Protein AF-A0A8J6GP47-F1 (afdb_monomer)

Secondary structure (DSSP, 8-state):
-----------SS--SS-EEEEEEEP-SSSPPEEEEEEE----TT--EEPPEESSSEEPPEETT-EEEEEPPTTEESEEEEEE-TTS-EEEEEE--EEHHHHHHHHHHHHHHS--

InterPro domains:
  IPR001879 GPCR, family 2, extracellular hormone receptor domain [PF02793] (48-94)
  IPR001879 GPCR, family 2, extracellular hormone receptor domain [PS50227] (52-109)
  IPR036445 GPCR family 2, extracellular hormone receptor domain superfamily [G3DSA:4.10.1240.10] (46-97)
  IPR036445 GPCR family 2, extracellular hormone receptor domain superfamily [SSF111418] (8-92)
  IPR051587 Adhesion G-protein coupled receptor [PTHR45813] (3-109)
  IPR056274 Adhesion G-protein coupled receptor F3, Ig-like domain [PF24528] (2-42)

Foldseek 3Di:
DDDPDPDDDDDPDDDPAWDKDWDWDDDDPDDIDIDIDIDGDDDPPFQWAPWDPDQHTFHIGGAQDKDKDAGDPQWGWIKIWHQHNNNDIDDIDTPTDGNVVVVVVVVVVVVPDDD

Nearest PDB structures (foldseek):
  8oek-assembly1_A-2  TM=7.749E-01  e=1.559E-02  Homo sapiens
  4dlq-assembly1_A  TM=8.038E-01  e=2.401E-02  Rattus norvegicus
  4dlo-assembly2_B  TM=6.292E-01  e=1.013E-02  Homo sapiens
  8hc0-assembly1_A  TM=6.509E-01  e=2.579E-01  Homo sapiens

Solvent-accessible surface area (backbone atoms only — not comparable to full-atom values): 7233 Å² total; per-residue (Å²): 133,82,77,83,76,79,82,80,81,82,72,92,65,82,70,96,52,69,43,73,43,77,50,71,48,80,57,99,86,52,80,69,47,72,47,80,47,79,46,79,68,88,54,94,88,61,53,42,14,69,67,45,81,74,92,55,82,42,66,71,36,50,38,70,38,71,50,74,45,72,35,56,91,70,35,42,54,38,35,35,31,42,16,30,78,85,22,46,70,49,72,80,45,72,60,60,38,51,45,68,58,53,51,51,52,51,56,52,51,65,72,70,57,81,134

Sequence (115 aa):
MSDSQCLVLTAQHCPAADTTYMCTLHSQNLAPFTAPVSVTIIRDGDTTCPTDFSVVDWNVTKAGFVAQAPCPVNKRGMVKRLCGSDGIWGPVQSSCTEAKILNLCLKAKVKLLPP

Radius of gyration: 18.64 Å; Cα contacts (8 Å, |Δi|>4): 166; chains: 1; bounding box: 48×23×47 Å

Mean predicted aligned error: 8.03 Å

pLDDT: mean 86.24, std 13.17, range [37.56, 97.81]

Organism: Microtus ochrogaster (NCBI:txid79684)

Structure (mmCIF, N/CA/C/O backbone):
data_AF-A0A8J6GP47-F1
#
_entry.id   AF-A0A8J6GP47-F1
#
loop_
_atom_site.group_PDB
_atom_site.id
_atom_site.type_symbol
_atom_site.label_atom_id
_atom_site.label_alt_id
_atom_site.label_comp_id
_atom_site.label_asym_id
_atom_site.label_entity_id
_atom_site.label_seq_id
_atom_site.pdbx_PDB_ins_code
_atom_site.Cartn_x
_atom_site.Cartn_y
_atom_site.Cartn_z
_atom_site.occupancy
_atom_site.B_iso_or_equiv
_atom_site.auth_seq_id
_atom_site.auth_comp_id
_atom_site.auth_asym_id
_atom_site.auth_atom_id
_atom_site.pdbx_PDB_model_num
ATOM 1 N N . MET A 1 1 ? -14.355 5.904 26.346 1.00 37.56 1 MET A N 1
ATOM 2 C CA . MET A 1 1 ? -14.021 5.205 25.088 1.00 37.56 1 MET A CA 1
ATOM 3 C C . MET A 1 1 ? -12.667 5.733 24.652 1.00 37.56 1 MET A C 1
ATOM 5 O O . MET A 1 1 ? -12.565 6.923 24.403 1.00 37.56 1 MET A O 1
ATOM 9 N N . SER A 1 2 ? -11.622 4.911 24.732 1.00 46.31 2 SER A N 1
ATOM 10 C CA . SER A 1 2 ? -10.262 5.313 24.360 1.00 46.31 2 SER A CA 1
ATOM 11 C C . SER A 1 2 ? -10.133 5.138 22.851 1.00 46.31 2 SER A C 1
ATOM 13 O O . SER A 1 2 ? -10.078 4.004 22.378 1.00 46.31 2 SER A O 1
ATOM 15 N N . ASP A 1 3 ? -10.184 6.235 22.093 1.00 45.69 3 ASP A N 1
ATOM 16 C CA . ASP A 1 3 ? -9.778 6.208 20.689 1.00 45.69 3 ASP A CA 1
ATOM 17 C C . ASP A 1 3 ? -8.315 5.766 20.663 1.00 45.69 3 ASP A C 1
ATOM 19 O O . ASP A 1 3 ? -7.445 6.450 21.203 1.00 45.69 3 ASP A O 1
ATOM 23 N N . SER A 1 4 ? -8.039 4.592 20.094 1.00 52.38 4 SER A N 1
ATOM 24 C CA . SER A 1 4 ? -6.675 4.121 19.878 1.00 52.38 4 SER A CA 1
ATOM 25 C C . SER A 1 4 ? -5.973 5.121 18.959 1.00 52.38 4 SER A C 1
ATOM 27 O O . SER A 1 4 ? -6.160 5.100 17.744 1.00 52.38 4 SER A O 1
ATOM 29 N N . GLN A 1 5 ? -5.218 6.052 19.541 1.00 55.34 5 GLN A N 1
ATOM 30 C CA . GLN A 1 5 ? -4.466 7.042 18.785 1.00 55.34 5 GLN A CA 1
ATOM 31 C C . GLN A 1 5 ? -3.354 6.308 18.037 1.00 55.34 5 GLN A C 1
ATOM 33 O O . GLN A 1 5 ? -2.437 5.760 18.647 1.00 55.34 5 GLN A O 1
ATOM 38 N N . CYS A 1 6 ? -3.449 6.251 16.708 1.00 59.03 6 CYS A N 1
ATOM 39 C CA . CYS A 1 6 ? -2.349 5.768 15.886 1.00 59.03 6 CYS A CA 1
ATOM 40 C C . CYS A 1 6 ? -1.166 6.725 16.061 1.00 59.03 6 CYS A C 1
ATOM 42 O O . CYS A 1 6 ? -1.237 7.881 15.643 1.00 59.03 6 CYS A O 1
ATOM 44 N N . LEU A 1 7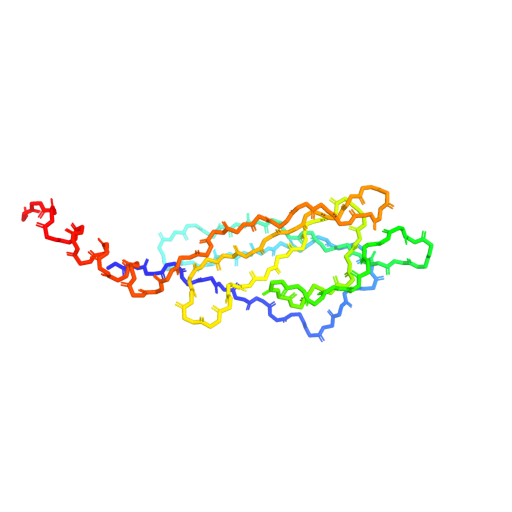 ? -0.088 6.248 16.683 1.00 63.34 7 LEU A N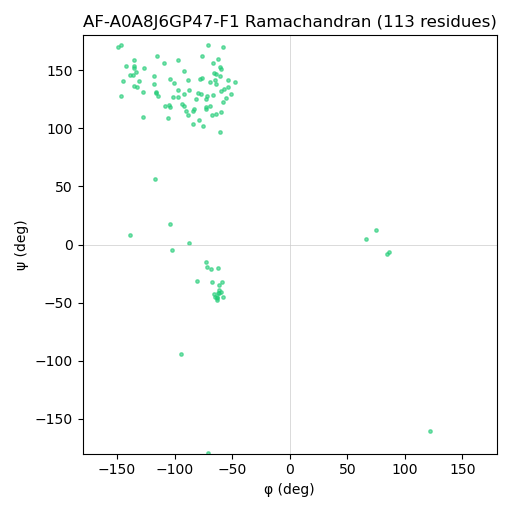 1
ATOM 45 C CA . LEU A 1 7 ? 1.153 7.002 16.778 1.00 63.34 7 LEU A CA 1
ATOM 46 C C . LEU A 1 7 ? 1.825 7.004 15.402 1.00 63.34 7 LEU A C 1
ATOM 48 O O . LEU A 1 7 ? 2.172 5.950 14.871 1.00 63.34 7 LEU A O 1
ATOM 52 N N . VAL A 1 8 ? 1.991 8.189 14.822 1.00 63.69 8 VAL A N 1
ATOM 53 C CA . VAL A 1 8 ? 2.713 8.368 13.562 1.00 63.69 8 VAL A CA 1
ATOM 54 C C . VAL A 1 8 ? 4.169 8.663 13.892 1.00 63.69 8 VAL A C 1
ATOM 56 O O . VAL A 1 8 ? 4.474 9.647 14.563 1.00 63.69 8 VAL A O 1
ATOM 59 N N . LEU A 1 9 ? 5.070 7.801 13.429 1.00 64.31 9 LEU A N 1
ATOM 60 C CA . LEU A 1 9 ? 6.509 8.022 13.520 1.00 64.31 9 LEU A CA 1
ATOM 61 C C . LEU A 1 9 ? 6.958 8.798 12.283 1.00 64.31 9 LEU A C 1
ATOM 63 O O . LEU A 1 9 ? 6.931 8.276 11.170 1.00 64.31 9 LEU A O 1
ATOM 67 N N . THR A 1 10 ? 7.372 10.048 12.472 1.00 64.62 10 THR A N 1
ATOM 68 C CA . THR A 1 10 ? 7.977 10.841 11.400 1.00 64.62 10 THR A CA 1
ATOM 69 C C . THR A 1 10 ? 9.433 10.417 11.235 1.00 64.62 10 THR A C 1
ATOM 71 O O . THR A 1 10 ? 10.274 10.727 12.079 1.00 64.62 10 THR A O 1
ATOM 74 N N . ALA A 1 11 ? 9.750 9.704 10.155 1.00 66.94 11 ALA A N 1
ATOM 75 C CA . ALA A 1 11 ? 11.136 9.445 9.784 1.00 66.94 11 ALA A CA 1
ATOM 76 C C . ALA A 1 11 ? 11.760 10.742 9.245 1.00 66.94 11 ALA A C 1
ATOM 78 O O . ALA A 1 11 ? 11.305 11.276 8.238 1.00 66.94 11 ALA A O 1
ATOM 79 N N . GLN A 1 12 ? 12.787 11.264 9.925 1.00 69.75 12 GLN A N 1
ATOM 80 C CA . GLN A 1 12 ? 13.492 12.478 9.483 1.00 69.75 12 GLN A CA 1
ATOM 81 C C . GLN A 1 12 ? 14.279 12.254 8.185 1.00 69.75 12 GLN A C 1
ATOM 83 O O . GLN A 1 12 ? 14.399 13.165 7.375 1.00 69.75 12 GLN A O 1
ATOM 88 N N . HIS A 1 13 ? 14.793 11.038 7.985 1.00 80.50 13 HIS A N 1
ATOM 89 C CA . HIS A 1 13 ? 15.534 10.640 6.792 1.00 80.50 13 HIS A CA 1
ATOM 90 C C . HIS A 1 13 ? 15.112 9.234 6.368 1.00 80.50 13 HIS A C 1
ATOM 92 O O . HIS A 1 13 ? 14.813 8.387 7.214 1.00 80.50 13 HIS A O 1
ATOM 98 N N . CYS A 1 14 ? 15.103 8.984 5.059 1.00 80.06 14 CYS A N 1
ATOM 99 C CA . CYS A 1 14 ? 14.912 7.636 4.535 1.00 80.06 14 CYS A CA 1
ATOM 100 C C . CYS A 1 14 ? 16.147 6.780 4.867 1.00 80.06 14 CYS A C 1
ATOM 102 O O . CYS A 1 14 ? 17.269 7.286 4.763 1.00 80.06 14 CYS A O 1
ATOM 104 N N . PRO A 1 15 ? 15.983 5.505 5.260 1.00 88.69 15 PRO A N 1
ATOM 105 C CA . PRO A 1 15 ? 17.128 4.629 5.459 1.00 88.69 15 PRO A CA 1
ATOM 106 C C . PRO A 1 15 ? 17.869 4.404 4.133 1.00 88.69 15 PRO A C 1
ATOM 108 O O . PRO A 1 15 ? 17.259 4.369 3.070 1.00 88.69 15 PRO A O 1
ATOM 111 N N . ALA A 1 16 ? 19.193 4.240 4.187 1.00 89.00 16 ALA A N 1
ATOM 112 C CA . ALA A 1 16 ? 20.010 4.021 2.987 1.00 89.00 16 ALA A CA 1
ATOM 113 C C . ALA A 1 16 ? 19.816 2.622 2.366 1.00 89.00 16 ALA A C 1
ATOM 115 O O . ALA A 1 16 ? 20.160 2.398 1.209 1.00 89.00 16 ALA A O 1
ATOM 116 N N . ALA A 1 17 ? 19.286 1.675 3.140 1.00 91.25 17 ALA A N 1
ATOM 117 C CA . ALA A 1 17 ? 19.049 0.298 2.733 1.00 91.25 17 ALA A CA 1
ATOM 118 C C . ALA A 1 17 ? 17.796 -0.253 3.419 1.00 91.25 17 ALA A C 1
ATOM 120 O O . ALA A 1 17 ? 17.241 0.363 4.332 1.00 91.25 17 ALA A O 1
ATOM 121 N N . ASP A 1 18 ? 17.377 -1.443 2.999 1.00 92.50 18 ASP A N 1
ATOM 122 C CA . ASP A 1 18 ? 16.252 -2.137 3.613 1.00 92.50 18 ASP A CA 1
ATOM 123 C C . ASP A 1 18 ? 16.534 -2.340 5.103 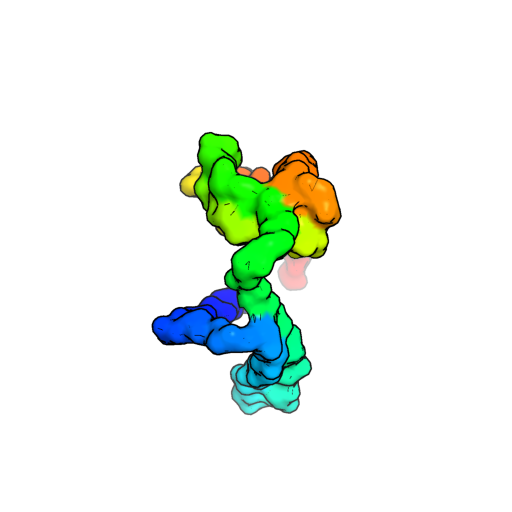1.00 92.50 18 ASP A C 1
ATOM 125 O O . ASP A 1 18 ? 17.564 -2.894 5.490 1.00 92.50 18 ASP A O 1
ATOM 129 N N . THR A 1 19 ? 15.642 -1.831 5.943 1.00 92.00 19 THR A N 1
ATOM 130 C CA . THR A 1 19 ? 15.862 -1.728 7.386 1.00 92.00 19 THR A CA 1
ATOM 131 C C . THR A 1 19 ? 14.623 -2.194 8.120 1.00 92.00 19 THR A C 1
ATOM 133 O O . THR A 1 19 ? 13.509 -1.826 7.764 1.00 92.00 19 THR A O 1
ATOM 136 N N . THR A 1 20 ? 14.805 -2.982 9.177 1.00 92.19 20 THR A N 1
ATOM 137 C CA . THR A 1 20 ? 13.716 -3.313 10.098 1.00 92.19 20 THR A CA 1
ATOM 138 C C . THR A 1 20 ? 13.937 -2.596 11.418 1.00 92.19 20 THR A C 1
ATOM 140 O O . THR A 1 20 ? 14.942 -2.809 12.092 1.00 92.19 20 THR A O 1
ATOM 143 N N . TYR A 1 21 ? 12.989 -1.738 11.775 1.00 88.19 21 TYR A N 1
ATOM 144 C CA . TYR A 1 21 ? 12.945 -1.037 13.049 1.00 88.19 21 TYR A CA 1
ATOM 145 C C . TYR A 1 21 ? 12.140 -1.837 14.066 1.00 88.19 21 TYR A C 1
ATOM 147 O O . TYR A 1 21 ? 11.189 -2.525 13.711 1.00 88.19 21 TYR A O 1
ATOM 155 N N . MET A 1 22 ? 12.493 -1.712 15.342 1.00 88.88 22 MET A N 1
ATOM 156 C CA . MET A 1 22 ? 11.713 -2.262 16.447 1.00 88.88 22 MET A CA 1
ATOM 157 C C . MET A 1 22 ? 10.990 -1.114 17.143 1.00 88.88 22 MET A C 1
ATOM 159 O O . MET A 1 22 ? 11.615 -0.276 17.792 1.00 88.88 22 MET A O 1
ATOM 163 N N . CYS A 1 23 ? 9.672 -1.055 16.980 1.00 86.25 23 CYS A N 1
ATOM 164 C CA . CYS A 1 23 ? 8.834 -0.051 17.617 1.00 86.25 23 CYS A CA 1
ATOM 165 C C . CYS A 1 23 ? 8.354 -0.578 18.966 1.00 86.25 23 CYS A C 1
ATOM 167 O O . CYS A 1 23 ? 7.586 -1.538 19.016 1.00 86.25 23 CYS A O 1
ATOM 169 N N . THR A 1 24 ? 8.787 0.065 20.050 1.00 87.50 24 THR A N 1
ATOM 170 C CA . THR A 1 24 ? 8.381 -0.282 21.415 1.00 87.50 24 THR A CA 1
ATOM 171 C C . THR A 1 24 ? 7.362 0.726 21.931 1.00 87.50 24 THR A C 1
ATOM 173 O O . THR A 1 24 ? 7.645 1.918 22.045 1.00 87.50 24 THR A O 1
ATOM 176 N N . LEU A 1 25 ? 6.164 0.242 22.245 1.00 87.12 25 LEU A N 1
ATOM 177 C CA . LEU A 1 25 ? 5.083 1.011 22.838 1.00 87.12 25 LEU A CA 1
ATOM 178 C C . LEU A 1 25 ? 5.130 0.866 24.360 1.00 87.12 25 LEU A C 1
ATOM 180 O O . LEU A 1 25 ? 5.004 -0.237 24.894 1.00 87.12 25 LEU A O 1
ATOM 184 N N . HIS A 1 26 ? 5.265 1.996 25.052 1.00 85.25 26 HIS A N 1
ATOM 185 C CA . HIS A 1 26 ? 5.254 2.063 26.509 1.00 85.25 26 HIS A CA 1
ATOM 186 C C . HIS A 1 26 ? 3.888 2.532 27.021 1.00 85.25 26 HIS A C 1
ATOM 188 O O . HIS A 1 26 ? 3.292 3.460 26.476 1.00 85.25 26 HIS A O 1
ATOM 194 N N . SER A 1 27 ? 3.405 1.907 28.095 1.00 84.75 27 SER A N 1
ATOM 195 C CA . SER A 1 27 ? 2.190 2.315 28.805 1.00 84.75 27 SER A CA 1
ATOM 196 C C . SER A 1 27 ? 2.434 2.291 30.312 1.00 84.75 27 SER A C 1
ATOM 198 O O . SER A 1 27 ? 3.353 1.623 30.779 1.00 84.75 27 SER A O 1
ATOM 200 N N . GLN A 1 28 ? 1.624 3.021 31.078 1.00 83.75 28 GLN A N 1
ATOM 201 C CA . GLN A 1 28 ? 1.876 3.226 32.509 1.00 83.75 28 GLN A CA 1
ATOM 202 C C . GLN A 1 28 ? 1.699 1.954 33.360 1.00 83.75 28 GLN A C 1
ATOM 204 O O . GLN A 1 28 ? 2.272 1.888 34.438 1.00 83.75 28 GLN A O 1
ATOM 209 N N . ASN A 1 29 ? 0.951 0.946 32.883 1.00 88.75 29 ASN A N 1
ATOM 210 C CA . ASN A 1 29 ? 0.558 -0.226 33.686 1.00 88.75 29 ASN A CA 1
ATOM 211 C C . ASN A 1 29 ? 0.642 -1.574 32.945 1.00 88.75 29 ASN A C 1
ATOM 213 O O . ASN A 1 29 ? 0.161 -2.583 33.456 1.00 88.75 29 ASN A O 1
ATOM 217 N N . LEU A 1 30 ? 1.204 -1.614 31.736 1.00 87.31 30 LEU A N 1
ATOM 218 C CA . LEU A 1 30 ? 1.387 -2.856 30.981 1.00 87.31 30 LEU A CA 1
ATOM 219 C C . LEU A 1 30 ? 2.844 -2.989 30.563 1.00 87.31 30 LEU A C 1
ATOM 221 O O . LEU A 1 30 ? 3.531 -1.987 30.346 1.00 87.31 30 LEU A O 1
ATOM 225 N N . ALA A 1 31 ? 3.288 -4.236 30.414 1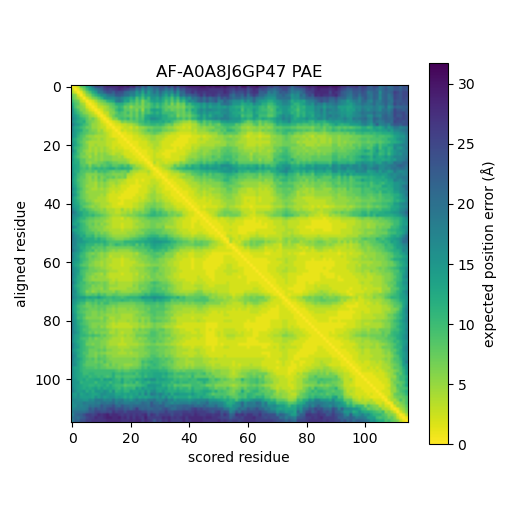.00 90.19 31 ALA A N 1
ATOM 226 C CA . ALA A 1 31 ? 4.583 -4.531 29.824 1.00 90.19 31 ALA A CA 1
ATOM 227 C C . ALA A 1 31 ? 4.711 -3.842 28.449 1.00 90.19 31 ALA A C 1
ATOM 229 O O . ALA A 1 31 ? 3.720 -3.785 27.709 1.00 90.19 31 ALA A O 1
ATOM 230 N N . PRO A 1 32 ? 5.900 -3.316 28.097 1.00 89.69 32 PRO A N 1
ATOM 231 C CA . PRO A 1 32 ? 6.111 -2.717 26.790 1.00 89.69 32 PRO A CA 1
ATOM 232 C C . PRO A 1 32 ? 5.798 -3.718 25.677 1.00 89.69 32 PRO A C 1
ATOM 234 O O . PRO A 1 32 ? 6.232 -4.869 25.725 1.00 89.69 32 PRO A O 1
ATOM 237 N N . PHE A 1 33 ? 5.047 -3.272 24.675 1.00 89.00 33 PHE A N 1
ATOM 238 C CA . PHE A 1 33 ? 4.766 -4.068 23.487 1.00 89.00 33 PHE A CA 1
ATOM 239 C C . PHE A 1 33 ? 5.744 -3.677 22.386 1.00 89.00 33 PHE A C 1
ATOM 241 O O . PHE A 1 33 ? 5.840 -2.498 22.050 1.00 89.00 33 PHE A O 1
ATOM 248 N N . THR A 1 34 ? 6.443 -4.646 21.802 1.00 91.50 34 THR A N 1
ATOM 249 C CA . THR A 1 34 ? 7.393 -4.390 20.717 1.00 91.50 34 THR A CA 1
ATOM 250 C C . THR A 1 34 ? 6.942 -5.075 19.437 1.00 91.50 34 THR A C 1
ATOM 252 O O . THR A 1 34 ? 6.650 -6.269 19.441 1.00 91.50 34 THR A O 1
ATOM 255 N N . ALA A 1 35 ? 6.924 -4.325 18.335 1.00 90.38 35 ALA A N 1
ATOM 256 C CA . ALA A 1 35 ? 6.607 -4.840 17.007 1.00 90.38 35 ALA A CA 1
ATOM 257 C C . ALA A 1 35 ? 7.653 -4.400 15.967 1.00 90.38 35 ALA A C 1
ATOM 259 O O . ALA A 1 35 ? 8.109 -3.252 16.013 1.00 90.38 35 ALA A O 1
ATOM 260 N N . PRO A 1 36 ? 8.027 -5.281 15.021 1.00 92.38 36 PRO A N 1
ATOM 261 C CA . PRO A 1 36 ? 8.918 -4.923 13.930 1.00 92.38 36 PRO A CA 1
ATOM 262 C C . PRO A 1 36 ? 8.188 -4.106 12.857 1.00 92.38 36 PRO A C 1
ATOM 264 O O . PRO A 1 36 ? 7.034 -4.376 12.520 1.00 92.38 36 PRO A O 1
ATOM 267 N N . VAL A 1 37 ? 8.893 -3.140 12.279 1.00 88.38 37 VAL A N 1
ATOM 268 C CA . VAL A 1 37 ? 8.463 -2.344 11.127 1.00 88.38 37 VAL A CA 1
ATOM 269 C C . VAL A 1 37 ? 9.557 -2.405 10.072 1.00 88.38 37 VAL A C 1
ATOM 271 O O . VAL A 1 37 ? 10.637 -1.844 10.253 1.00 88.38 37 VAL A O 1
ATOM 274 N N . SER A 1 38 ? 9.282 -3.093 8.968 1.00 89.94 38 SER A N 1
ATOM 275 C CA . SER A 1 38 ? 10.223 -3.239 7.857 1.00 89.94 38 SER A CA 1
ATOM 276 C C . SER A 1 38 ? 10.011 -2.149 6.809 1.00 89.94 38 SER A C 1
ATOM 278 O O . SER A 1 38 ? 8.896 -1.926 6.341 1.00 89.94 38 SER A O 1
ATOM 280 N N . VAL A 1 39 ? 11.102 -1.486 6.435 1.00 89.50 39 VAL A N 1
ATOM 281 C CA . VAL A 1 39 ? 11.181 -0.477 5.379 1.00 89.50 39 VAL A CA 1
ATOM 282 C C . VAL A 1 39 ? 12.060 -1.028 4.267 1.00 89.50 39 VAL A C 1
ATOM 284 O O . VAL A 1 39 ? 13.190 -1.443 4.517 1.00 89.50 39 VAL A O 1
ATOM 287 N N . THR A 1 40 ? 11.552 -1.006 3.040 1.00 91.56 40 THR A N 1
ATOM 288 C CA . THR A 1 40 ? 12.276 -1.434 1.839 1.00 91.56 40 THR A CA 1
ATOM 289 C C . THR A 1 40 ? 12.456 -0.242 0.913 1.00 91.56 40 THR A C 1
ATOM 291 O O . THR A 1 40 ? 11.496 0.481 0.641 1.00 91.56 40 THR A O 1
ATOM 294 N N . ILE A 1 41 ? 13.677 -0.039 0.428 1.00 92.12 41 ILE A N 1
ATOM 295 C CA . ILE A 1 41 ? 14.024 1.059 -0.473 1.00 92.12 41 ILE A CA 1
ATOM 296 C C . ILE A 1 41 ? 13.804 0.634 -1.927 1.00 92.12 41 ILE A C 1
ATOM 298 O O . ILE A 1 41 ? 14.069 -0.508 -2.320 1.00 92.12 41 ILE A O 1
ATOM 302 N N . ILE A 1 42 ? 13.305 1.579 -2.722 1.00 93.56 42 ILE A N 1
ATOM 303 C CA . ILE A 1 42 ? 13.200 1.460 -4.177 1.00 93.56 42 ILE A CA 1
ATOM 304 C C . ILE A 1 42 ? 14.569 1.792 -4.777 1.00 93.56 42 ILE A C 1
ATOM 306 O O . ILE A 1 42 ? 15.131 2.846 -4.484 1.00 93.56 42 ILE A O 1
ATOM 310 N N . ARG A 1 43 ? 15.108 0.881 -5.583 1.00 92.81 43 ARG A N 1
ATOM 311 C CA . ARG A 1 43 ? 16.416 0.967 -6.241 1.00 92.81 43 ARG A CA 1
ATOM 312 C C . ARG A 1 43 ? 16.246 1.038 -7.754 1.00 92.81 43 ARG A C 1
ATOM 314 O O . ARG A 1 43 ? 15.213 0.647 -8.296 1.00 92.81 43 ARG A O 1
ATOM 321 N N . ASP A 1 44 ? 17.296 1.475 -8.436 1.00 91.25 44 ASP A N 1
ATOM 322 C CA . ASP A 1 44 ? 17.333 1.456 -9.895 1.00 91.25 44 ASP A CA 1
ATOM 323 C C . ASP A 1 44 ? 17.172 0.025 -10.424 1.00 91.25 44 ASP A C 1
ATOM 325 O O . ASP A 1 44 ? 17.820 -0.912 -9.953 1.00 91.25 44 ASP A O 1
ATOM 329 N N . GLY A 1 45 ? 16.280 -0.138 -11.402 1.00 92.56 45 GLY A N 1
ATOM 330 C CA . GLY A 1 45 ? 15.919 -1.437 -11.973 1.00 92.56 45 GLY A CA 1
ATOM 331 C C . GLY A 1 45 ? 14.804 -2.180 -11.231 1.00 92.56 45 GLY A C 1
ATOM 332 O O . GLY A 1 45 ? 14.328 -3.194 -11.742 1.00 92.56 45 GLY A O 1
ATOM 333 N N . ASP A 1 46 ? 14.338 -1.687 -10.077 1.00 95.56 46 ASP A N 1
ATOM 334 C CA . ASP A 1 46 ? 13.151 -2.253 -9.438 1.00 95.56 46 ASP A CA 1
ATOM 335 C C . ASP A 1 46 ? 11.913 -2.053 -10.317 1.00 95.56 46 ASP A C 1
ATOM 337 O O . ASP A 1 46 ? 11.652 -0.974 -10.854 1.00 95.56 46 ASP A O 1
ATOM 341 N N . THR A 1 47 ? 11.087 -3.093 -10.393 1.00 97.56 47 THR A N 1
ATOM 342 C CA . THR A 1 47 ? 9.737 -2.952 -10.935 1.00 97.56 47 THR A CA 1
ATOM 343 C C . THR A 1 47 ? 8.891 -2.173 -9.932 1.00 97.56 47 THR A C 1
ATOM 345 O O . THR A 1 47 ? 8.839 -2.501 -8.742 1.00 97.56 47 THR A O 1
ATOM 348 N N . THR A 1 48 ? 8.239 -1.115 -10.404 1.00 97.62 48 THR A N 1
ATOM 349 C CA . THR A 1 48 ? 7.407 -0.241 -9.578 1.00 97.62 48 THR A CA 1
ATOM 350 C C . THR A 1 48 ? 6.101 0.053 -10.286 1.00 97.62 48 THR A C 1
ATOM 352 O O . THR A 1 48 ? 6.027 0.036 -11.513 1.00 97.62 48 THR A O 1
ATOM 355 N N . CYS A 1 49 ? 5.078 0.349 -9.498 1.00 97.44 49 CYS A N 1
ATOM 356 C CA . CYS A 1 49 ? 3.868 0.948 -10.012 1.00 97.44 49 CYS A CA 1
ATOM 357 C C . CYS A 1 49 ? 4.040 2.472 -10.024 1.00 97.44 49 CYS A C 1
ATOM 359 O O . CYS A 1 49 ? 4.497 3.034 -9.019 1.00 97.44 49 CYS A O 1
ATOM 361 N N . PRO A 1 50 ? 3.693 3.143 -11.138 1.00 96.38 50 PRO A N 1
ATOM 362 C CA . PRO A 1 50 ? 3.897 4.577 -11.302 1.00 96.38 50 PRO A CA 1
ATOM 363 C C . PRO A 1 50 ? 2.943 5.387 -10.421 1.00 96.38 50 PRO A C 1
ATOM 365 O O . PRO A 1 50 ? 2.012 4.845 -9.823 1.00 96.38 50 PRO A O 1
ATOM 368 N N . THR A 1 51 ? 3.143 6.702 -10.363 1.00 96.25 51 THR A N 1
ATOM 369 C CA . THR A 1 51 ? 2.167 7.584 -9.721 1.00 96.25 51 THR A CA 1
ATOM 370 C C . THR A 1 51 ? 0.803 7.506 -10.413 1.00 96.25 51 THR A C 1
ATOM 372 O O . THR A 1 51 ? 0.721 7.334 -11.629 1.00 96.25 51 THR A O 1
ATOM 375 N N . ASP A 1 52 ? -0.275 7.621 -9.638 1.00 94.88 52 ASP A N 1
ATOM 376 C CA . ASP A 1 52 ? -1.650 7.653 -10.153 1.00 94.88 52 ASP A CA 1
ATOM 377 C C . ASP A 1 52 ? -2.519 8.600 -9.316 1.00 94.88 52 ASP A C 1
ATOM 379 O O . ASP A 1 52 ? -2.419 8.617 -8.091 1.00 94.88 52 ASP A O 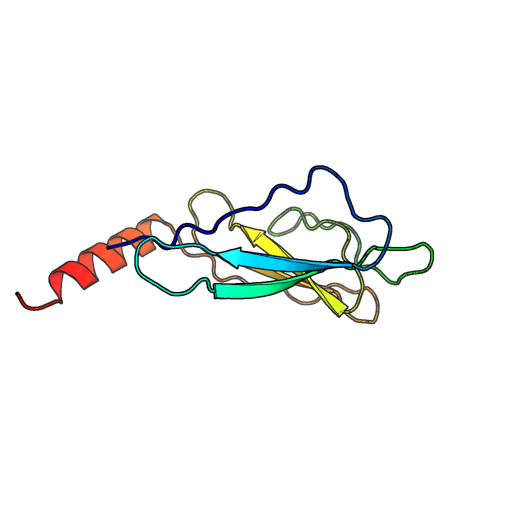1
ATOM 383 N N . PHE A 1 53 ? -3.398 9.355 -9.972 1.00 87.62 53 PHE A N 1
ATOM 384 C CA . PHE A 1 53 ? -4.220 10.414 -9.372 1.00 87.62 53 PHE A CA 1
ATOM 385 C C . PHE A 1 53 ? -5.711 10.076 -9.476 1.00 87.62 53 PHE A C 1
ATOM 387 O O . PHE A 1 53 ? -6.500 10.810 -10.068 1.00 87.62 53 PHE A O 1
ATOM 394 N N . SER A 1 54 ? -6.093 8.915 -8.949 1.00 85.44 54 SER A N 1
ATOM 395 C CA . SER A 1 54 ? -7.463 8.403 -9.045 1.00 85.44 54 SER A CA 1
ATOM 396 C C . SER A 1 54 ? -8.304 8.771 -7.819 1.00 85.44 54 SER A C 1
ATOM 398 O O . SER A 1 54 ? -8.915 9.833 -7.761 1.00 85.44 54 SER A O 1
ATOM 400 N N . VAL A 1 55 ? -8.372 7.879 -6.827 1.00 82.75 55 VAL A N 1
ATOM 401 C CA . VAL A 1 55 ? -9.144 8.093 -5.583 1.00 82.75 55 VAL A CA 1
ATOM 402 C C . VAL A 1 55 ? -8.371 8.962 -4.585 1.00 82.75 55 VAL A C 1
ATOM 404 O O . VAL A 1 55 ? -8.968 9.691 -3.792 1.00 82.75 55 VAL A O 1
ATOM 407 N N . VAL A 1 56 ? -7.048 8.838 -4.622 1.00 90.06 56 VAL A N 1
ATOM 408 C CA . VAL A 1 56 ? -6.040 9.570 -3.852 1.00 90.06 56 VAL A CA 1
ATOM 409 C C . VAL A 1 56 ? -4.785 9.673 -4.717 1.00 90.06 56 VAL A C 1
ATOM 411 O O . VAL A 1 56 ? -4.676 8.973 -5.728 1.00 90.06 56 VAL A O 1
ATOM 414 N N . ASP A 1 57 ? -3.827 10.477 -4.273 1.00 92.31 57 ASP A N 1
ATOM 415 C CA . ASP A 1 57 ? -2.502 10.554 -4.880 1.00 92.31 57 ASP A CA 1
ATOM 416 C C . ASP A 1 57 ? -1.696 9.307 -4.482 1.00 92.31 57 ASP A C 1
ATOM 418 O O . ASP A 1 57 ? -1.213 9.176 -3.352 1.00 92.31 57 ASP A O 1
ATOM 422 N N . TRP A 1 58 ? -1.588 8.348 -5.399 1.00 93.56 58 TRP A N 1
ATOM 423 C CA . TRP A 1 58 ? -0.741 7.173 -5.231 1.00 93.56 58 TRP A CA 1
ATOM 424 C C . TRP A 1 58 ? 0.689 7.533 -5.620 1.00 93.56 58 TRP A C 1
ATOM 426 O O . TRP A 1 58 ? 0.964 7.838 -6.779 1.00 93.56 58 TRP A O 1
ATOM 436 N N . ASN A 1 59 ? 1.610 7.463 -4.662 1.00 94.19 59 ASN A N 1
ATOM 437 C CA . ASN A 1 59 ? 3.038 7.598 -4.934 1.00 94.19 59 ASN A CA 1
ATOM 438 C C . ASN A 1 59 ? 3.612 6.316 -5.557 1.00 94.19 59 ASN A C 1
ATOM 440 O O . ASN A 1 59 ? 3.032 5.232 -5.433 1.00 94.19 59 ASN A O 1
ATOM 444 N N . VAL A 1 60 ? 4.792 6.439 -6.177 1.00 95.19 60 VAL A N 1
ATOM 445 C CA . VAL A 1 60 ? 5.546 5.291 -6.702 1.00 95.19 60 VAL A CA 1
ATOM 446 C C . VAL A 1 60 ? 5.693 4.229 -5.616 1.00 95.19 60 VAL A C 1
ATOM 448 O O . VAL A 1 60 ? 6.093 4.528 -4.490 1.00 95.19 60 VAL A O 1
ATOM 451 N N . THR A 1 61 ? 5.350 2.988 -5.950 1.00 95.69 61 THR A N 1
ATOM 452 C CA . THR A 1 61 ? 5.340 1.872 -4.997 1.00 95.69 61 THR A CA 1
ATOM 453 C C . THR A 1 61 ? 6.042 0.668 -5.601 1.00 95.69 61 THR A C 1
ATOM 455 O O . THR A 1 61 ? 5.819 0.337 -6.762 1.00 95.69 61 THR A O 1
ATOM 458 N N . LYS A 1 62 ? 6.901 0.007 -4.821 1.00 96.62 62 LYS A N 1
ATOM 459 C CA . LYS A 1 62 ? 7.642 -1.180 -5.265 1.00 96.62 62 LYS A CA 1
ATOM 460 C C . LYS A 1 62 ? 6.700 -2.351 -5.552 1.00 96.62 62 LYS A C 1
ATOM 462 O O . LYS A 1 62 ? 5.740 -2.571 -4.813 1.00 96.62 62 LYS A O 1
ATOM 467 N N . ALA A 1 63 ? 6.992 -3.117 -6.598 1.00 97.62 63 ALA A N 1
ATOM 468 C CA . ALA A 1 63 ? 6.257 -4.329 -6.939 1.00 97.62 63 ALA A CA 1
ATOM 469 C C . ALA A 1 63 ? 6.177 -5.298 -5.746 1.00 97.62 63 ALA A C 1
ATOM 471 O O . ALA A 1 63 ? 7.154 -5.504 -5.024 1.00 97.62 63 ALA A O 1
ATOM 472 N N . GLY A 1 64 ? 4.991 -5.864 -5.517 1.00 96.38 64 GLY A N 1
ATOM 473 C CA . GLY A 1 64 ? 4.687 -6.730 -4.376 1.00 96.38 64 GLY A CA 1
ATOM 474 C C . GLY A 1 64 ? 4.282 -5.997 -3.090 1.00 96.38 64 GLY A C 1
ATOM 475 O O . GLY A 1 64 ? 3.829 -6.649 -2.149 1.00 96.38 64 GLY A O 1
ATOM 476 N N . PHE A 1 65 ? 4.392 -4.665 -3.032 1.00 95.75 65 PHE A N 1
ATOM 477 C CA . PHE A 1 65 ? 3.990 -3.875 -1.864 1.00 95.75 65 PHE A CA 1
ATOM 478 C C . PHE A 1 65 ? 2.584 -3.291 -2.008 1.00 95.75 65 PHE A C 1
ATOM 480 O O . PHE A 1 65 ? 2.051 -3.119 -3.103 1.00 95.75 65 PHE A O 1
ATOM 487 N N . VAL A 1 66 ? 1.979 -2.957 -0.868 1.00 95.81 66 VAL A N 1
ATOM 488 C CA . VAL A 1 66 ? 0.670 -2.303 -0.800 1.00 95.81 66 VAL A CA 1
ATOM 489 C C . VAL A 1 66 ? 0.859 -0.837 -0.441 1.00 95.81 66 VAL A C 1
ATOM 491 O O . VAL A 1 66 ? 1.361 -0.518 0.636 1.00 95.81 66 VAL A O 1
ATOM 494 N N . ALA A 1 67 ? 0.404 0.054 -1.316 1.00 94.94 67 ALA A N 1
ATOM 495 C CA . ALA A 1 67 ? 0.259 1.463 -0.990 1.00 94.94 67 ALA A CA 1
ATOM 496 C C . ALA A 1 67 ? -1.004 1.675 -0.154 1.00 94.94 67 ALA A C 1
ATOM 498 O O . ALA A 1 67 ? -2.040 1.051 -0.406 1.00 94.94 67 ALA A O 1
ATOM 499 N N . GLN A 1 68 ? -0.937 2.578 0.824 1.00 93.56 68 GLN A N 1
ATOM 500 C CA . GLN A 1 68 ? -2.093 2.988 1.614 1.00 93.56 68 GLN A CA 1
ATOM 501 C C . GLN A 1 68 ? -2.136 4.501 1.795 1.00 93.56 68 GLN A C 1
ATOM 503 O O . GLN A 1 68 ? -1.100 5.141 1.961 1.00 93.56 68 GLN A O 1
ATOM 508 N N . ALA A 1 69 ? -3.343 5.051 1.841 1.00 90.75 69 ALA A N 1
ATOM 509 C CA . ALA A 1 69 ? -3.575 6.450 2.165 1.00 90.75 69 ALA A CA 1
ATOM 510 C C . ALA A 1 69 ? -4.839 6.596 3.028 1.00 90.75 69 ALA A C 1
ATOM 512 O O . ALA A 1 69 ? -5.738 5.744 2.968 1.00 90.75 69 ALA A O 1
ATOM 513 N N . PRO A 1 70 ? -4.934 7.650 3.856 1.00 90.88 70 PRO A N 1
ATOM 514 C CA . PRO A 1 70 ? -6.180 7.977 4.534 1.00 90.88 70 PRO A CA 1
ATOM 515 C C . PRO A 1 70 ? -7.285 8.281 3.517 1.00 90.88 70 PRO A C 1
ATOM 517 O O . PRO A 1 70 ? -7.029 8.723 2.397 1.00 90.88 70 PRO A O 1
ATOM 520 N N . CYS A 1 71 ? -8.534 8.047 3.916 1.00 91.19 71 CYS A N 1
ATOM 521 C CA . CYS A 1 71 ? -9.670 8.414 3.080 1.00 91.19 71 CYS A CA 1
ATOM 522 C C . CYS A 1 71 ? -9.717 9.925 2.786 1.00 91.19 71 CYS A C 1
ATOM 524 O O . CYS A 1 71 ? -9.323 10.721 3.643 1.00 91.19 71 CYS A O 1
ATOM 526 N N . PRO A 1 72 ? -10.278 10.323 1.628 1.00 88.38 72 PRO A N 1
ATOM 527 C CA . PRO A 1 72 ? -10.513 11.724 1.289 1.00 88.38 72 PRO A CA 1
ATOM 528 C C . PRO A 1 72 ? -11.404 12.455 2.306 1.00 88.38 72 PRO A C 1
ATOM 530 O O . PRO A 1 72 ? -12.036 11.846 3.174 1.00 88.38 72 PRO A O 1
ATOM 533 N N . VAL A 1 73 ? -11.482 13.781 2.164 1.00 88.25 73 VAL A N 1
ATOM 534 C CA . VAL A 1 73 ? -12.185 14.690 3.085 1.00 88.25 73 VAL A CA 1
ATOM 535 C C . VAL A 1 73 ? -13.594 14.188 3.439 1.00 88.25 73 VAL A C 1
ATOM 537 O O . VAL A 1 73 ? -14.332 13.691 2.592 1.00 88.25 73 VAL A O 1
ATOM 540 N N . ASN A 1 74 ? -13.970 14.344 4.714 1.00 87.69 74 ASN A N 1
ATOM 541 C CA . ASN A 1 74 ? -15.246 13.922 5.312 1.00 87.69 74 ASN A CA 1
ATOM 542 C C . ASN A 1 74 ? -15.496 12.409 5.389 1.00 87.69 74 ASN A C 1
ATOM 544 O O . ASN A 1 74 ? -16.548 12.000 5.889 1.00 87.69 74 ASN A O 1
ATOM 548 N N . LYS A 1 75 ? -14.530 11.572 5.003 1.00 91.44 75 LYS A N 1
ATOM 549 C CA . LYS A 1 75 ? -14.601 10.118 5.178 1.00 91.44 75 LYS A CA 1
ATOM 550 C C . LYS A 1 75 ? -13.618 9.633 6.244 1.00 91.44 75 LYS A C 1
ATOM 552 O O . LYS A 1 75 ? -12.631 10.286 6.575 1.00 91.44 75 LYS A O 1
ATOM 557 N N . ARG A 1 76 ? -13.915 8.475 6.824 1.00 90.50 76 ARG A N 1
ATOM 558 C CA . ARG A 1 76 ? -13.070 7.756 7.788 1.00 90.50 76 ARG A CA 1
ATOM 559 C C . ARG A 1 76 ? -12.694 6.399 7.208 1.00 90.50 76 ARG A C 1
ATOM 561 O O . ARG A 1 76 ? -13.516 5.791 6.531 1.00 90.50 76 ARG A O 1
ATOM 568 N N . GLY A 1 77 ? -11.484 5.933 7.500 1.00 90.19 77 GLY A N 1
ATOM 569 C CA . GLY A 1 77 ? -10.945 4.668 6.997 1.00 90.19 77 GLY A CA 1
ATOM 570 C C . GLY A 1 77 ? -9.654 4.872 6.208 1.00 90.19 77 GLY A C 1
ATOM 571 O O . GLY A 1 77 ? -8.993 5.907 6.330 1.00 90.19 77 GLY A O 1
ATOM 572 N N . MET A 1 78 ? -9.316 3.882 5.386 1.00 92.62 78 MET A N 1
ATOM 573 C CA . MET A 1 78 ? -8.135 3.887 4.525 1.00 92.62 78 MET A CA 1
ATOM 574 C C . MET A 1 78 ? -8.501 3.402 3.123 1.00 92.62 78 MET A C 1
ATOM 576 O O . MET A 1 78 ? -9.402 2.575 2.948 1.00 92.62 78 MET A O 1
ATOM 580 N N . VAL A 1 79 ? -7.756 3.877 2.133 1.00 94.75 79 VAL A N 1
ATOM 581 C CA . VAL A 1 79 ? -7.675 3.251 0.813 1.00 94.75 79 VAL A CA 1
ATOM 582 C C . VAL A 1 79 ? -6.358 2.503 0.700 1.00 94.75 79 VAL A C 1
ATOM 584 O O . VAL A 1 79 ? -5.336 2.948 1.224 1.00 94.75 79 VAL A O 1
ATOM 587 N N . LYS A 1 80 ? -6.392 1.349 0.041 1.00 95.38 80 LYS A N 1
ATOM 588 C CA . LYS A 1 80 ? -5.235 0.490 -0.190 1.00 95.38 80 LYS A CA 1
ATOM 589 C C . LYS A 1 80 ? -5.189 0.044 -1.639 1.00 95.38 80 LYS A C 1
ATOM 591 O O . LYS A 1 80 ? -6.235 -0.154 -2.260 1.00 95.38 80 LYS A O 1
ATOM 596 N N . ARG A 1 81 ? -3.986 -0.161 -2.159 1.00 96.50 81 ARG A N 1
ATOM 597 C CA . ARG A 1 81 ? -3.777 -0.676 -3.510 1.00 96.50 81 ARG A CA 1
ATOM 598 C C . ARG A 1 81 ? -2.523 -1.533 -3.558 1.00 96.50 81 ARG A C 1
ATOM 600 O O . ARG A 1 81 ? -1.466 -1.100 -3.112 1.00 96.50 81 ARG A O 1
ATOM 607 N N . LEU A 1 82 ? -2.648 -2.752 -4.075 1.00 97.38 82 LEU A N 1
ATOM 608 C CA . LEU A 1 82 ? -1.501 -3.626 -4.311 1.00 97.38 82 LEU A CA 1
ATOM 609 C C . LEU A 1 82 ? -0.774 -3.166 -5.572 1.00 97.38 82 LEU A C 1
ATOM 611 O O . LEU A 1 82 ? -1.409 -3.013 -6.617 1.00 97.38 82 LEU A O 1
ATOM 615 N N . CYS A 1 83 ? 0.538 -2.995 -5.481 1.00 97.81 83 CYS A N 1
ATOM 616 C CA . CYS A 1 83 ? 1.391 -2.951 -6.651 1.00 97.81 83 CYS A CA 1
ATOM 617 C C . CYS A 1 83 ? 1.744 -4.384 -7.060 1.00 97.81 83 CYS A C 1
ATOM 619 O O . CYS A 1 83 ? 2.378 -5.110 -6.290 1.00 97.81 83 CYS A O 1
ATOM 621 N N . GLY A 1 84 ? 1.281 -4.815 -8.234 1.00 97.50 84 GLY A N 1
ATOM 622 C CA . GLY A 1 84 ? 1.523 -6.157 -8.752 1.00 97.50 84 GLY A CA 1
ATOM 623 C C . GLY A 1 84 ? 3.010 -6.431 -8.973 1.00 97.50 84 GLY A C 1
ATOM 624 O O . GLY A 1 84 ? 3.824 -5.513 -9.085 1.00 97.50 84 GLY A O 1
ATOM 625 N N . SER A 1 85 ? 3.382 -7.711 -9.029 1.00 96.94 85 SER A N 1
ATOM 626 C CA . SER A 1 85 ? 4.762 -8.128 -9.326 1.00 96.94 85 SER A CA 1
ATOM 627 C C . SER A 1 85 ? 5.230 -7.700 -10.724 1.00 96.94 85 SER A C 1
ATOM 629 O O . SER A 1 85 ? 6.425 -7.640 -10.982 1.00 96.94 85 SER A O 1
ATOM 631 N N . ASP A 1 86 ? 4.284 -7.407 -11.610 1.00 96.88 86 ASP A N 1
ATOM 632 C CA . ASP A 1 86 ? 4.451 -6.903 -12.974 1.00 96.88 86 ASP A CA 1
ATOM 633 C C . ASP A 1 86 ? 4.533 -5.367 -13.059 1.00 96.88 86 ASP A C 1
ATOM 635 O O . ASP A 1 86 ? 4.642 -4.818 -14.153 1.00 96.88 86 ASP A O 1
ATOM 639 N N . GLY A 1 87 ? 4.473 -4.658 -11.925 1.00 96.62 87 GLY A N 1
ATOM 640 C CA . GLY A 1 87 ? 4.454 -3.192 -11.900 1.00 96.62 87 GLY A CA 1
ATOM 641 C C . GLY A 1 87 ? 3.113 -2.596 -12.323 1.00 96.62 87 GLY A C 1
ATOM 642 O O . GLY A 1 87 ? 3.015 -1.389 -12.552 1.00 96.62 87 GLY A O 1
ATOM 643 N N . ILE A 1 88 ? 2.066 -3.420 -12.408 1.00 97.06 88 ILE A N 1
ATOM 644 C CA . ILE A 1 88 ? 0.715 -2.959 -12.694 1.00 97.06 88 ILE A CA 1
ATOM 645 C C . ILE A 1 88 ? -0.035 -2.801 -11.383 1.00 97.06 88 ILE A C 1
ATOM 647 O O . ILE A 1 88 ? -0.047 -3.656 -10.495 1.00 97.06 88 ILE A O 1
ATOM 651 N N . TRP A 1 89 ? -0.701 -1.665 -11.258 1.00 97.56 89 TRP A N 1
ATOM 652 C CA . TRP A 1 89 ? -1.558 -1.427 -10.125 1.00 97.56 89 TRP A CA 1
ATOM 653 C C . TRP A 1 89 ? -2.775 -2.359 -10.110 1.00 97.56 89 TRP A C 1
ATOM 655 O O . TRP A 1 89 ? -3.572 -2.381 -11.049 1.00 97.56 89 TRP A O 1
ATOM 665 N N . GLY A 1 90 ? -2.994 -3.022 -8.977 1.00 96.25 90 GLY A N 1
ATOM 666 C CA . GLY A 1 90 ? -4.226 -3.752 -8.702 1.00 96.25 90 GLY A CA 1
ATOM 667 C C . GLY A 1 90 ? -5.441 -2.842 -8.451 1.00 96.25 90 GLY A C 1
ATOM 668 O O . GLY A 1 90 ? -5.339 -1.606 -8.470 1.00 96.25 90 GLY A O 1
ATOM 669 N N . PRO A 1 91 ? -6.615 -3.438 -8.176 1.00 95.94 91 PRO A N 1
ATOM 670 C CA . PRO A 1 91 ? -7.825 -2.691 -7.855 1.00 95.94 91 PRO A CA 1
ATOM 671 C C . PRO A 1 91 ? -7.684 -1.928 -6.531 1.00 95.94 91 PRO A C 1
ATOM 673 O O . PRO A 1 91 ? -7.026 -2.383 -5.591 1.00 95.94 91 PRO A O 1
ATOM 676 N N . VAL A 1 92 ? -8.344 -0.772 -6.445 1.00 95.25 92 VAL A N 1
ATOM 677 C CA . VAL A 1 92 ? -8.413 0.011 -5.205 1.00 95.25 92 VAL A CA 1
ATOM 678 C C . VAL A 1 92 ? -9.345 -0.685 -4.216 1.00 95.25 92 VAL A C 1
ATOM 680 O O . VAL A 1 92 ? -10.512 -0.935 -4.510 1.00 95.25 92 VAL A O 1
ATOM 683 N N . GLN A 1 93 ? -8.838 -0.950 -3.017 1.00 95.50 93 GLN A N 1
ATOM 684 C CA . GLN A 1 93 ? -9.612 -1.445 -1.884 1.00 95.50 93 GLN A CA 1
ATOM 685 C C . GLN A 1 93 ? -9.889 -0.284 -0.930 1.00 95.50 93 GLN A C 1
ATOM 687 O O . GLN A 1 93 ? -8.967 0.409 -0.504 1.00 95.50 93 GLN A O 1
ATOM 692 N N . SER A 1 94 ? -11.153 -0.055 -0.580 1.00 93.69 94 SER A N 1
ATOM 693 C CA . SER A 1 94 ? -11.560 1.092 0.235 1.00 93.69 94 SER A CA 1
ATOM 694 C C . SER A 1 94 ? -12.388 0.656 1.435 1.00 93.69 94 SER A C 1
ATOM 696 O O . SER A 1 94 ? -13.368 -0.068 1.284 1.00 93.69 94 SER A O 1
ATOM 698 N N . SER A 1 95 ? -12.025 1.148 2.620 1.00 93.25 95 SER A N 1
ATOM 699 C CA . SER A 1 95 ? -12.867 1.093 3.823 1.00 93.25 95 SER A CA 1
ATOM 700 C C . SER A 1 95 ? -13.518 2.444 4.141 1.00 93.25 95 SER A C 1
ATOM 702 O O . SER A 1 95 ? -13.962 2.682 5.266 1.00 93.25 95 SER A O 1
ATOM 704 N N . CYS A 1 96 ? -13.561 3.355 3.163 1.00 91.88 96 CYS A N 1
ATOM 705 C CA . CYS A 1 96 ? -14.000 4.723 3.388 1.00 91.88 96 CYS A CA 1
ATOM 706 C C . CYS A 1 96 ? -15.494 4.818 3.679 1.00 91.88 96 CYS A C 1
ATOM 708 O O . CYS A 1 96 ? -16.329 4.526 2.828 1.00 91.88 96 CYS A O 1
ATOM 710 N N . THR A 1 97 ? -15.817 5.321 4.867 1.00 92.44 97 THR A N 1
ATOM 711 C CA . THR A 1 97 ? -17.189 5.565 5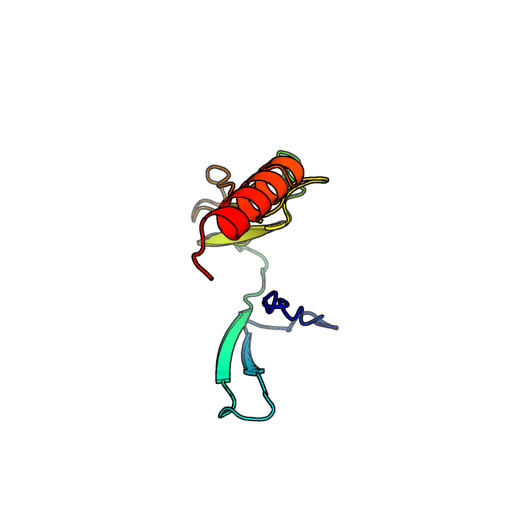.317 1.00 92.44 97 THR A CA 1
ATOM 712 C C . THR A 1 97 ? -17.392 7.049 5.582 1.00 92.44 97 THR A C 1
ATOM 714 O O . THR A 1 97 ? -16.535 7.693 6.185 1.00 92.44 97 THR A O 1
ATOM 717 N N . GLU A 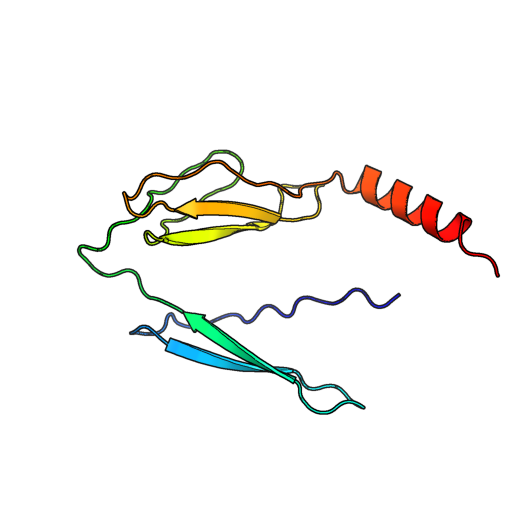1 98 ? -18.535 7.596 5.174 1.00 92.94 98 GLU A N 1
ATOM 718 C CA . GLU A 1 98 ? -18.915 8.974 5.496 1.00 92.94 98 GLU A CA 1
ATOM 719 C C . GLU A 1 98 ? -18.884 9.207 7.009 1.00 92.94 98 GLU A C 1
ATOM 721 O O . GLU A 1 98 ? -19.547 8.500 7.777 1.00 92.94 98 GLU A O 1
ATOM 726 N N . ALA A 1 99 ? -18.158 10.233 7.456 1.00 88.94 99 ALA A N 1
ATOM 727 C CA . ALA A 1 99 ? -18.016 10.533 8.880 1.00 88.94 99 ALA A CA 1
ATOM 728 C C . ALA A 1 99 ? -19.376 10.803 9.543 1.00 88.94 99 ALA A C 1
ATOM 730 O O . ALA A 1 99 ? -19.589 10.454 10.704 1.00 88.94 99 ALA A O 1
ATOM 731 N N . LYS A 1 100 ? -20.327 11.382 8.796 1.00 89.31 100 LYS A N 1
ATOM 732 C CA . LYS A 1 100 ? -21.707 11.590 9.259 1.00 89.31 100 LYS A CA 1
ATOM 733 C C . LYS A 1 100 ? -22.417 10.264 9.541 1.00 89.31 100 LYS A C 1
ATOM 735 O O . LYS A 1 100 ? -23.005 10.120 10.609 1.00 89.31 100 LYS A O 1
ATOM 740 N N . ILE A 1 101 ? -22.329 9.302 8.620 1.00 89.94 101 ILE A N 1
ATOM 741 C CA . ILE A 1 101 ? -22.933 7.971 8.781 1.00 89.94 101 ILE A CA 1
ATOM 742 C C . ILE A 1 101 ? -22.291 7.256 9.967 1.00 89.94 101 ILE A C 1
ATOM 744 O O . ILE A 1 101 ? -23.000 6.753 10.835 1.00 89.94 101 ILE A O 1
ATOM 748 N N . LEU A 1 102 ? -20.960 7.293 10.064 1.00 88.94 102 LEU A N 1
ATOM 749 C CA . LEU A 1 102 ? -20.247 6.688 11.184 1.00 88.94 102 LEU A CA 1
ATOM 750 C C . LEU A 1 102 ? -20.702 7.281 12.528 1.00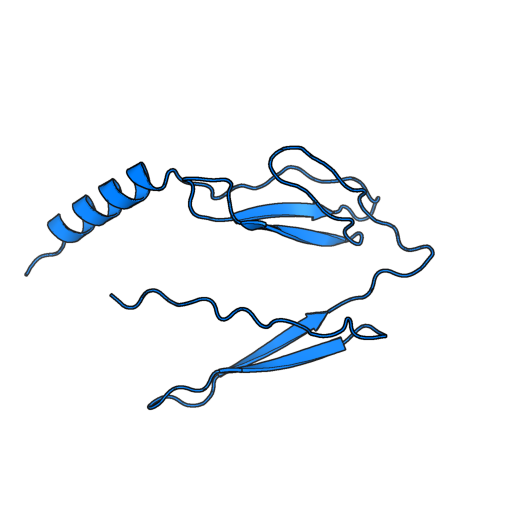 88.94 102 LEU A C 1
ATOM 752 O O . LEU A 1 102 ? -21.002 6.536 13.459 1.00 88.94 102 LEU A O 1
ATOM 756 N N . ASN A 1 103 ? -20.837 8.607 12.616 1.00 88.06 103 ASN A N 1
ATOM 757 C CA . ASN A 1 103 ? -21.346 9.278 13.813 1.00 88.06 103 ASN A CA 1
ATOM 758 C C . ASN A 1 103 ? -22.781 8.859 14.165 1.00 88.06 103 ASN A C 1
ATOM 760 O O . ASN A 1 103 ? -23.094 8.692 15.344 1.00 88.06 103 ASN A O 1
ATOM 764 N N . LEU A 1 104 ? -23.660 8.674 13.176 1.00 89.31 104 LEU A N 1
ATOM 765 C CA . LEU A 1 104 ? -25.019 8.173 13.410 1.00 89.31 104 LEU A CA 1
ATOM 766 C C . LEU A 1 104 ? -24.999 6.738 13.951 1.00 89.31 104 LEU A C 1
ATOM 768 O O . LEU A 1 104 ? -25.676 6.452 14.938 1.00 89.31 104 LEU A O 1
ATOM 772 N N . CYS A 1 105 ? -24.180 5.861 13.368 1.00 85.81 105 CYS A N 1
ATOM 773 C CA . CYS A 1 105 ? -24.016 4.487 13.842 1.00 85.81 105 CYS A CA 1
ATOM 774 C C . CYS A 1 105 ? -23.478 4.432 15.278 1.00 85.81 105 CYS A C 1
ATOM 776 O O . CYS A 1 105 ? -23.969 3.645 16.086 1.00 85.81 105 CYS A O 1
ATOM 778 N N . LEU A 1 106 ? -22.506 5.282 15.620 1.00 85.31 106 LEU A N 1
ATOM 779 C CA . LEU A 1 106 ? -21.972 5.370 16.981 1.00 85.31 106 LEU A CA 1
ATOM 780 C C . LEU A 1 106 ? -23.046 5.824 17.975 1.00 85.31 106 LEU A C 1
ATOM 782 O O . LEU A 1 106 ? -23.221 5.192 19.015 1.00 85.31 106 LEU A O 1
ATOM 786 N N . LYS A 1 107 ? -23.831 6.853 17.629 1.00 84.00 107 LYS A N 1
ATOM 787 C CA . LYS A 1 107 ? -24.965 7.305 18.454 1.00 84.00 107 LYS A CA 1
ATOM 788 C C . LYS A 1 107 ? -26.007 6.204 18.657 1.00 84.00 107 LYS A C 1
ATOM 790 O O . LYS A 1 107 ? -26.527 6.064 19.759 1.00 84.00 107 LYS A O 1
ATOM 795 N N . ALA A 1 108 ? -26.313 5.431 17.616 1.00 83.00 108 ALA A N 1
ATOM 796 C CA . ALA A 1 108 ? -27.250 4.316 17.713 1.00 83.00 108 ALA A CA 1
ATOM 797 C C . ALA A 1 108 ? -26.712 3.195 18.619 1.00 83.00 108 ALA A C 1
ATOM 799 O O . ALA A 1 108 ? -27.447 2.706 19.469 1.00 83.00 108 ALA A O 1
ATOM 800 N N . LYS A 1 109 ? -25.425 2.839 18.507 1.00 79.00 109 LYS A N 1
ATOM 801 C CA . LYS A 1 109 ? -24.792 1.819 19.362 1.00 79.00 109 LYS A CA 1
ATOM 802 C C . LYS A 1 109 ? -24.788 2.196 20.842 1.00 79.00 109 LYS A C 1
ATOM 804 O O . LYS A 1 109 ? -25.084 1.346 21.670 1.00 79.00 109 LYS A O 1
ATOM 809 N N . VAL A 1 110 ? -24.501 3.457 21.174 1.00 70.81 110 VAL A N 1
ATOM 810 C CA . VAL A 1 110 ? -24.54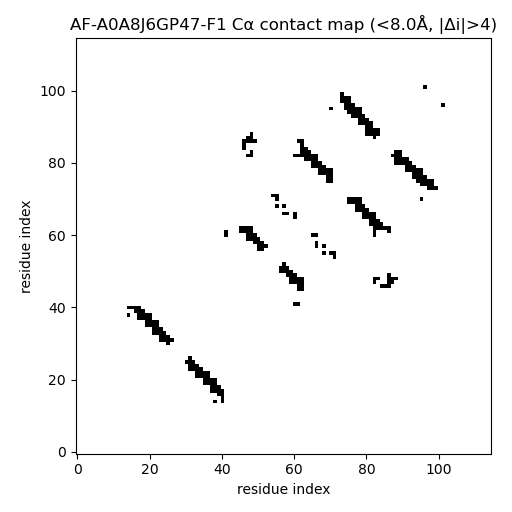4 3.938 22.569 1.00 70.81 110 VAL A CA 1
ATOM 811 C C . VAL A 1 110 ? -25.950 3.812 23.159 1.00 70.81 110 VAL A C 1
ATOM 813 O O . VAL A 1 110 ? -26.091 3.482 24.327 1.00 70.81 110 VAL A O 1
ATOM 816 N N . LYS A 1 111 ? -26.996 4.007 22.348 1.00 63.81 111 LYS A N 1
ATOM 817 C CA . LYS A 1 111 ? -28.388 3.828 22.787 1.00 63.81 111 LYS A CA 1
ATOM 818 C C . LYS A 1 111 ? -28.806 2.364 22.974 1.00 63.81 111 LYS A C 1
ATOM 820 O O . LYS A 1 111 ? -29.856 2.128 23.556 1.00 63.81 111 LYS A O 1
ATOM 825 N N . LEU A 1 112 ? -28.037 1.407 22.452 1.00 63.31 112 LEU A N 1
ATOM 826 C CA . LEU A 1 112 ? -28.358 -0.024 22.478 1.00 63.31 112 LEU A CA 1
ATOM 827 C C . LEU A 1 112 ? -27.569 -0.807 23.542 1.00 63.31 112 LEU A C 1
ATOM 829 O O . LEU A 1 112 ? -27.823 -1.998 23.707 1.00 63.31 112 LEU A O 1
ATOM 833 N N . LEU A 1 113 ? -26.629 -0.176 24.258 1.00 47.41 113 LEU A N 1
ATOM 834 C CA . LEU A 1 113 ? -26.012 -0.793 25.434 1.00 47.41 113 LEU A CA 1
ATOM 835 C C . LEU A 1 113 ? -26.954 -0.647 26.648 1.00 47.41 113 LEU A C 1
ATOM 837 O O . LEU A 1 113 ? -27.409 0.470 26.902 1.00 47.41 113 LEU A O 1
ATOM 841 N N . PRO A 1 114 ? -27.249 -1.726 27.399 1.00 54.22 114 PRO A N 1
ATOM 842 C CA . PRO A 1 114 ? -27.956 -1.615 28.674 1.00 54.22 114 PRO A CA 1
ATOM 843 C C . PRO A 1 114 ? -27.098 -0.877 29.727 1.00 54.22 114 PRO A C 1
ATOM 845 O O . PRO A 1 114 ? -25.873 -0.833 29.568 1.00 54.22 114 PRO A O 1
ATOM 848 N N . PRO A 1 115 ? -27.737 -0.273 30.752 1.00 61.69 115 PRO A N 1
ATOM 849 C CA . PRO A 1 115 ? -27.065 0.478 31.817 1.00 61.69 115 PRO A CA 1
ATOM 850 C C . PRO A 1 115 ? -26.139 -0.380 32.685 1.00 61.69 115 PRO A C 1
ATOM 852 O O . PRO A 1 115 ? -26.421 -1.590 32.846 1.00 61.69 115 PRO A O 1
#